Protein AF-A0A937KE68-F1 (afdb_monomer)

Radius of gyration: 2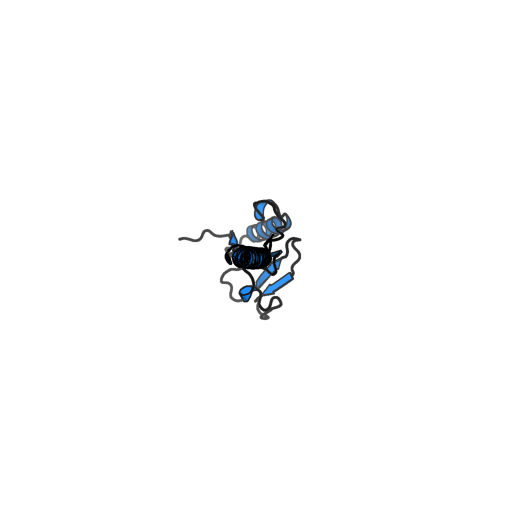5.41 Å; Cα contacts (8 Å, |Δi|>4): 178; chains: 1; bounding box: 77×39×59 Å

Solvent-accessible surface area (backbone atoms only — not comparable to full-atom values): 7855 Å² total; per-residue (Å²): 142,90,66,67,71,63,53,53,51,54,52,54,54,50,54,54,54,54,58,57,59,68,67,67,67,74,78,74,76,80,71,60,55,61,81,53,93,86,50,55,68,83,68,34,67,66,53,39,54,52,52,52,50,60,67,66,64,80,61,100,56,45,26,41,32,33,35,28,37,43,97,57,30,42,34,36,41,38,29,70,37,58,94,42,96,58,29,49,35,39,28,24,41,72,86,62,47,76,71,32,42,38,40,31,89,82,60,42,68,69,52,80,60,45,84,78,65,43,37,79,76,37,82,74,47,60,74,60,80,83,85,124

Foldseek 3Di:
DPDDPVVVVVVVVVVVVVVVVVVPPPPPPLQQPALDDPACCVGPVLNVVVVVVLVVVPDPAKKWKKWWRAPSYIKIWIFSHPPDQQTKIWIAGSNRDTPAIAGGPVGGDPPPCCVVRIDDIDTRDIPDDPPD

Structure (mmCIF, N/CA/C/O backbone):
data_AF-A0A937KE68-F1
#
_entry.id   AF-A0A937KE68-F1
#
loop_
_atom_site.group_PDB
_atom_site.id
_atom_site.type_symbol
_atom_site.label_atom_id
_atom_site.label_alt_id
_atom_site.label_comp_id
_atom_site.label_asym_id
_atom_site.label_entity_id
_atom_site.label_seq_id
_atom_site.pdbx_PDB_ins_code
_atom_site.Cartn_x
_atom_site.Cartn_y
_atom_site.Cartn_z
_atom_site.occupancy
_atom_site.B_iso_or_equiv
_atom_site.auth_seq_id
_atom_site.auth_comp_id
_atom_site.auth_asym_id
_atom_site.auth_atom_id
_atom_site.pdbx_PDB_model_num
ATOM 1 N N . MET A 1 1 ? -61.367 24.055 39.755 1.00 49.25 1 MET A N 1
ATOM 2 C CA . MET A 1 1 ? -59.931 23.701 39.876 1.00 49.25 1 MET A CA 1
ATOM 3 C C . MET A 1 1 ? -59.652 22.348 39.204 1.00 49.25 1 MET A C 1
ATOM 5 O O . MET A 1 1 ? -59.594 21.329 39.873 1.00 49.25 1 MET A O 1
ATOM 9 N N . LYS A 1 2 ? -59.516 22.312 37.871 1.00 50.59 2 LYS A N 1
ATOM 10 C CA . LYS A 1 2 ? -59.059 21.143 37.085 1.00 50.59 2 LYS A CA 1
ATOM 11 C C . LYS A 1 2 ? -57.865 21.616 36.251 1.00 50.59 2 LYS A C 1
ATOM 13 O O . LYS A 1 2 ? -58.042 21.965 35.096 1.00 50.59 2 LYS A O 1
ATOM 18 N N . SER A 1 3 ? -56.688 21.759 36.859 1.00 54.84 3 SER A N 1
ATOM 19 C CA . SER A 1 3 ? -55.515 22.273 36.124 1.00 54.84 3 SER A CA 1
ATOM 20 C C . SER A 1 3 ? -54.206 21.552 36.441 1.00 54.84 3 SER A C 1
ATOM 22 O O . SER A 1 3 ? -53.342 21.492 35.582 1.00 54.84 3 SER A O 1
ATOM 24 N N . ASN A 1 4 ? -54.050 20.918 37.607 1.00 56.72 4 ASN A N 1
ATOM 25 C CA . ASN A 1 4 ? -52.725 20.404 37.993 1.00 56.72 4 ASN A CA 1
ATOM 26 C C . ASN A 1 4 ? -52.475 18.950 37.572 1.00 56.72 4 ASN A C 1
ATOM 28 O O . ASN A 1 4 ? -51.340 18.569 37.310 1.00 56.72 4 ASN A O 1
ATOM 32 N N . ARG A 1 5 ? -53.528 18.131 37.456 1.00 57.59 5 ARG A N 1
ATOM 33 C CA . ARG A 1 5 ? -53.383 16.693 37.174 1.00 57.59 5 ARG A CA 1
ATOM 34 C C . ARG A 1 5 ? -53.047 16.409 35.707 1.00 57.59 5 ARG A C 1
ATOM 36 O O . ARG A 1 5 ? -52.276 15.501 35.433 1.00 57.59 5 ARG A O 1
ATOM 43 N N . SER A 1 6 ? -53.567 17.217 34.782 1.00 58.25 6 SER A N 1
ATOM 44 C CA . SER A 1 6 ? -53.274 17.085 33.350 1.00 58.25 6 SER A CA 1
ATOM 45 C C . SER A 1 6 ? -51.847 17.531 33.019 1.00 58.25 6 SER A C 1
ATOM 47 O O . SER A 1 6 ? -51.160 16.835 32.284 1.00 58.25 6 SER A O 1
ATOM 49 N N . TYR A 1 7 ? -51.363 18.625 33.623 1.00 60.19 7 TYR A N 1
ATOM 50 C CA . TYR A 1 7 ? -49.982 19.100 33.448 1.00 60.19 7 TYR A CA 1
ATOM 51 C C . TYR A 1 7 ? -48.939 18.087 33.932 1.00 60.19 7 TYR A C 1
ATOM 53 O O . TYR A 1 7 ? -47.931 17.893 33.263 1.00 60.19 7 TYR A O 1
ATOM 61 N N . LEU A 1 8 ? -49.205 17.401 35.049 1.00 60.19 8 LEU A N 1
ATOM 62 C CA . LEU A 1 8 ? -48.357 16.321 35.566 1.00 60.19 8 LEU A CA 1
ATOM 63 C C . LEU A 1 8 ? -48.248 15.139 34.589 1.00 60.19 8 LEU A C 1
ATOM 65 O O . LEU A 1 8 ? -47.160 14.598 34.411 1.00 60.19 8 LEU A O 1
ATOM 69 N N . ILE A 1 9 ? -49.344 14.780 33.916 1.00 61.59 9 ILE A N 1
ATOM 70 C CA . ILE A 1 9 ? -49.356 13.706 32.912 1.00 61.59 9 ILE A CA 1
ATOM 71 C C . ILE A 1 9 ? -48.592 14.140 31.653 1.00 61.59 9 ILE A C 1
ATOM 73 O O . ILE A 1 9 ? -47.766 13.381 31.155 1.00 61.59 9 ILE A O 1
ATOM 77 N N . PHE A 1 10 ? -48.787 15.374 31.172 1.00 60.22 10 PHE A N 1
ATOM 78 C CA . PHE A 1 10 ? -48.037 15.897 30.022 1.00 60.22 10 PHE A CA 1
ATOM 79 C C . PHE A 1 10 ? -46.528 16.025 30.304 1.00 60.22 10 PHE A C 1
ATOM 81 O O . PHE A 1 10 ? -45.723 15.708 29.431 1.00 60.22 10 PHE A O 1
ATOM 88 N N . LEU A 1 11 ? -46.135 16.404 31.527 1.00 60.22 11 LEU A N 1
ATOM 89 C CA . LEU A 1 11 ? -44.734 16.422 31.972 1.00 60.22 11 LEU A CA 1
ATOM 90 C C . LEU A 1 11 ? -44.115 15.018 32.002 1.00 60.22 11 LEU A C 1
ATOM 92 O O . LEU A 1 11 ? -42.994 14.837 31.533 1.00 60.22 11 LEU A O 1
ATOM 96 N N . GLN A 1 12 ? -44.841 14.017 32.511 1.00 62.62 12 GLN A N 1
ATOM 97 C CA . GLN A 1 12 ? -44.360 12.630 32.553 1.00 62.62 12 GLN A CA 1
ATOM 98 C C . GLN A 1 12 ? -44.235 12.005 31.157 1.00 62.62 12 GLN A C 1
ATOM 100 O O . GLN A 1 12 ? -43.247 11.325 30.883 1.00 62.62 12 GLN A O 1
ATOM 105 N N . VAL A 1 13 ? -45.187 12.267 30.256 1.00 65.00 13 VAL A N 1
ATOM 106 C CA . VAL A 1 13 ? -45.131 11.787 28.865 1.00 65.00 13 VAL A CA 1
ATOM 107 C C . VAL A 1 13 ? -43.999 12.475 28.092 1.00 65.00 13 VAL A C 1
ATOM 109 O O . VAL A 1 13 ? -43.280 11.807 27.353 1.00 65.00 13 VAL A O 1
ATOM 112 N N . GLY A 1 14 ? -43.777 13.777 28.313 1.00 65.19 14 GLY A N 1
ATOM 113 C CA . GLY A 1 14 ? -42.652 14.511 27.724 1.00 65.19 14 GLY A CA 1
ATOM 114 C C . GLY A 1 14 ? -41.286 13.98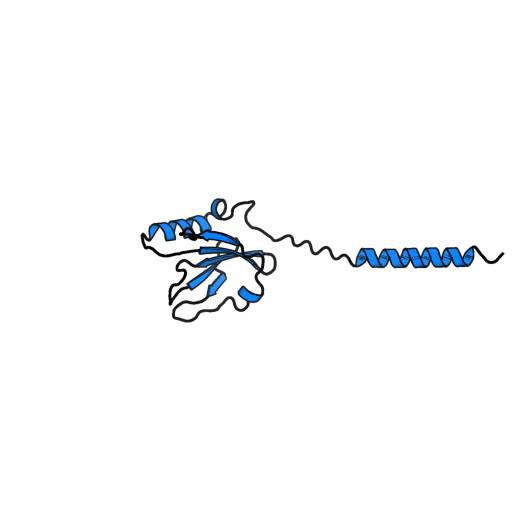7 28.180 1.00 65.19 14 GLY A C 1
ATOM 115 O O . GLY A 1 14 ? -40.396 13.794 27.354 1.00 65.19 14 GLY A O 1
ATOM 116 N N . LEU A 1 15 ? -41.132 13.679 29.474 1.00 60.81 15 LEU A N 1
ATOM 117 C CA . LEU A 1 15 ? -39.901 13.096 30.027 1.00 60.81 15 LEU A CA 1
ATOM 118 C C . LEU A 1 15 ? -39.608 11.692 29.469 1.00 60.81 15 LEU A C 1
ATOM 120 O O . LEU A 1 15 ? -38.454 11.383 29.172 1.00 60.81 15 LEU A O 1
ATOM 124 N N . LEU A 1 16 ? -40.639 10.866 29.266 1.00 60.69 16 LEU A N 1
ATOM 125 C CA . LEU A 1 16 ? -40.510 9.552 28.624 1.00 60.69 16 LEU A CA 1
ATOM 126 C C . LEU A 1 16 ? -40.115 9.659 27.144 1.00 60.69 16 LEU A C 1
ATOM 128 O O . LEU A 1 16 ? -39.287 8.881 26.679 1.00 60.69 16 LEU A O 1
ATOM 132 N N . TYR A 1 17 ? -40.651 10.640 26.415 1.00 63.12 17 TYR A N 1
ATOM 133 C CA . TYR A 1 17 ? -40.317 10.860 25.004 1.00 63.12 17 TYR A CA 1
ATOM 134 C C . TYR A 1 17 ? -38.857 11.294 24.817 1.00 63.12 17 TYR A C 1
ATOM 136 O O . TYR A 1 17 ? -38.175 10.814 23.914 1.00 63.12 17 TYR A O 1
ATOM 144 N N . ILE A 1 18 ? -38.352 12.156 25.706 1.00 62.62 18 ILE A N 1
ATOM 145 C CA . ILE A 1 18 ? -36.953 12.603 25.685 1.00 62.62 18 ILE A CA 1
ATOM 146 C C . ILE A 1 18 ? -36.005 11.425 25.955 1.00 62.62 18 ILE A C 1
ATOM 148 O O . ILE A 1 18 ? -35.001 11.300 25.261 1.00 62.62 18 ILE A O 1
ATOM 152 N N . ALA A 1 19 ? -36.346 10.516 26.878 1.00 60.84 19 ALA A N 1
ATOM 153 C CA . ALA A 1 19 ? -35.535 9.334 27.193 1.00 60.84 19 ALA A CA 1
ATOM 154 C C . ALA A 1 19 ? -35.358 8.357 26.007 1.00 60.84 19 ALA A C 1
ATOM 156 O O . ALA A 1 19 ? -34.302 7.734 25.877 1.00 60.84 19 ALA A O 1
ATOM 157 N N . VAL A 1 20 ? -36.353 8.256 25.116 1.00 63.06 20 VAL A N 1
ATOM 158 C CA . VAL A 1 20 ? -36.304 7.397 23.914 1.00 63.06 20 VAL A CA 1
ATOM 159 C C . VAL A 1 20 ? -35.391 7.980 22.825 1.00 63.06 20 VAL A C 1
ATOM 161 O O . VAL A 1 20 ? -34.763 7.235 22.077 1.00 63.06 20 VAL A O 1
ATOM 164 N N . ILE A 1 21 ? -35.248 9.308 22.752 1.00 63.41 21 ILE A N 1
ATOM 165 C CA . ILE A 1 21 ? -34.407 9.968 21.737 1.00 63.41 21 ILE A CA 1
ATOM 166 C C . ILE A 1 21 ? -32.912 9.812 22.073 1.00 63.41 21 ILE A C 1
ATOM 168 O O . ILE A 1 21 ? -32.091 9.637 21.174 1.00 63.41 21 ILE A O 1
ATOM 172 N N . ILE A 1 22 ? -32.547 9.789 23.360 1.00 60.62 22 ILE A N 1
ATOM 173 C CA . ILE A 1 22 ? -31.148 9.622 23.806 1.00 60.62 22 ILE A CA 1
ATOM 174 C C . ILE A 1 22 ? -30.624 8.188 23.616 1.00 60.62 22 ILE A C 1
ATOM 176 O O . ILE A 1 22 ? -29.416 7.988 23.537 1.00 60.62 22 ILE A O 1
ATOM 180 N N . THR A 1 23 ? -31.506 7.188 23.507 1.00 58.84 23 THR A N 1
ATOM 181 C CA . THR A 1 23 ? -31.124 5.776 23.293 1.00 58.84 23 THR A CA 1
ATOM 182 C C . THR A 1 23 ? -30.944 5.400 21.817 1.00 58.84 23 THR A C 1
ATOM 184 O O . THR A 1 23 ? -30.423 4.326 21.525 1.00 58.84 23 THR A O 1
ATOM 187 N N . ALA A 1 24 ? -31.317 6.276 20.877 1.00 63.25 24 ALA A N 1
ATOM 188 C CA . ALA A 1 24 ? -31.139 6.048 19.440 1.00 63.25 24 ALA A CA 1
ATOM 189 C C . ALA A 1 24 ? -29.741 6.437 18.921 1.00 63.25 24 ALA A C 1
ATOM 191 O O . ALA A 1 24 ? -29.394 6.112 17.784 1.00 63.25 24 ALA A O 1
ATOM 192 N N . CYS A 1 25 ? -28.912 7.086 19.745 1.00 58.28 25 CYS A N 1
ATOM 193 C CA . CYS A 1 25 ? -27.520 7.343 19.402 1.00 58.28 25 CYS A CA 1
ATOM 194 C C . CYS A 1 25 ? -26.699 6.073 19.664 1.00 58.28 25 CYS A C 1
ATOM 196 O O . CYS A 1 25 ? -26.072 5.912 20.710 1.00 58.28 25 CYS A O 1
ATOM 198 N N . LYS A 1 26 ? -26.716 5.135 18.711 1.00 57.56 26 LYS A N 1
ATOM 199 C CA . LYS A 1 26 ? -25.641 4.146 18.620 1.00 57.56 26 LYS A CA 1
ATOM 200 C C . LYS A 1 26 ? -24.390 4.914 18.209 1.00 57.56 26 LYS A C 1
ATOM 202 O O . LYS A 1 26 ? -24.202 5.197 17.031 1.00 57.56 26 LYS A O 1
ATOM 207 N N . THR A 1 27 ? -23.538 5.261 19.165 1.00 51.50 27 THR A N 1
ATOM 208 C CA . THR A 1 27 ? -22.141 5.587 18.880 1.00 51.50 27 THR A CA 1
ATOM 209 C C . THR A 1 27 ? -21.500 4.328 18.309 1.00 51.50 27 THR A C 1
ATOM 211 O O . THR A 1 27 ? -20.957 3.493 19.028 1.00 51.50 27 THR A O 1
ATOM 214 N N . THR A 1 28 ? -21.577 4.152 16.992 1.00 52.75 28 THR A N 1
ATOM 215 C CA . THR A 1 28 ? -20.567 3.377 16.281 1.00 52.75 28 THR A CA 1
ATOM 216 C C . THR A 1 28 ? -19.276 4.157 16.451 1.00 52.75 28 THR A C 1
ATOM 218 O O . THR A 1 28 ? -18.992 5.079 15.691 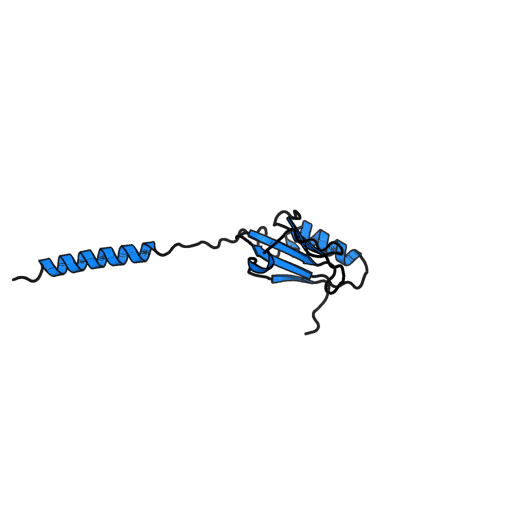1.00 52.75 28 THR A O 1
ATOM 221 N N . ASN A 1 29 ? -18.530 3.843 17.512 1.00 51.81 29 ASN A N 1
ATOM 222 C CA . ASN A 1 29 ? -17.113 4.150 17.568 1.00 51.81 29 ASN A CA 1
ATOM 223 C C . ASN A 1 29 ? -16.504 3.474 16.340 1.00 51.81 29 ASN A C 1
ATOM 225 O O . ASN A 1 29 ? -16.225 2.278 16.359 1.00 51.81 29 ASN A O 1
ATOM 229 N N . ALA A 1 30 ? -16.346 4.234 15.259 1.00 53.59 30 ALA A N 1
ATOM 230 C CA . ALA A 1 30 ? -15.472 3.890 14.154 1.00 53.59 30 ALA A CA 1
ATOM 231 C C . ALA A 1 30 ? -14.030 4.040 14.658 1.00 53.59 30 ALA A C 1
ATOM 233 O O . ALA A 1 30 ? -13.281 4.909 14.226 1.00 53.59 30 ALA A O 1
ATOM 234 N N . GLN A 1 31 ? -13.668 3.242 15.661 1.00 52.47 31 GLN A N 1
ATOM 235 C CA . GLN A 1 31 ? -12.292 3.073 16.076 1.00 52.47 31 GLN A CA 1
ATOM 236 C C . GLN A 1 31 ? -11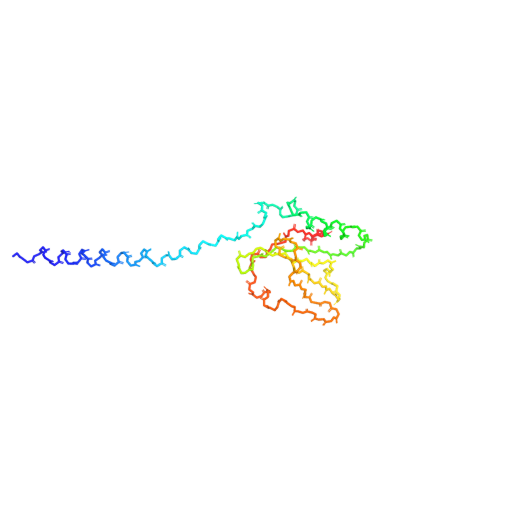.681 2.146 15.027 1.00 52.47 31 GLN A C 1
ATOM 238 O O . GLN A 1 31 ? -11.714 0.927 15.168 1.00 52.47 31 GLN A O 1
ATOM 243 N N . THR A 1 32 ? -11.218 2.718 13.918 1.00 63.66 32 THR A N 1
ATOM 244 C CA . THR A 1 32 ? -10.432 1.978 12.930 1.00 63.66 32 THR A CA 1
ATOM 245 C C . THR A 1 32 ? -9.187 1.449 13.627 1.00 63.66 32 THR A C 1
ATOM 247 O O . THR A 1 32 ? -8.405 2.235 14.173 1.00 63.66 32 THR A O 1
ATOM 250 N N . ASN A 1 33 ? -9.016 0.129 13.646 1.00 77.19 33 ASN A N 1
ATOM 251 C CA . ASN A 1 33 ? -7.847 -0.502 14.249 1.00 77.19 33 ASN A CA 1
ATOM 252 C C . ASN A 1 33 ? -6.638 -0.304 13.325 1.00 77.19 33 ASN A C 1
ATOM 254 O O . ASN A 1 33 ? -6.327 -1.152 12.492 1.00 77.19 33 ASN A O 1
ATOM 258 N N . MET A 1 34 ? -5.977 0.845 13.465 1.00 81.88 34 MET A N 1
ATOM 259 C CA . MET A 1 34 ? -4.714 1.137 12.789 1.00 81.88 34 MET A CA 1
ATOM 260 C C . MET A 1 34 ? -3.567 0.403 13.494 1.00 81.88 34 MET A C 1
ATOM 262 O O . MET A 1 34 ? -3.470 0.415 14.721 1.00 81.88 34 MET A O 1
ATOM 266 N N . CYS A 1 35 ? -2.675 -0.221 12.724 1.00 91.44 35 CYS A N 1
ATOM 267 C CA . CYS A 1 35 ? -1.483 -0.905 13.250 1.00 91.44 35 CYS A CA 1
ATOM 268 C C . CYS A 1 35 ? -0.273 -0.001 13.487 1.00 91.44 35 CYS A C 1
ATOM 270 O O . CYS A 1 35 ? 0.735 -0.457 14.021 1.00 91.44 35 CYS A O 1
ATOM 272 N N . TYR A 1 36 ? -0.356 1.259 13.087 1.00 90.50 36 TYR A N 1
ATOM 273 C CA . TYR A 1 36 ? 0.700 2.251 13.231 1.00 90.50 36 TYR A CA 1
ATOM 274 C C . TYR A 1 36 ? 0.110 3.515 13.867 1.00 90.50 36 TYR A C 1
ATOM 276 O O . TYR A 1 36 ? -1.112 3.679 13.927 1.00 90.50 36 TYR A O 1
ATOM 284 N N . LYS A 1 37 ? 0.963 4.403 14.383 1.00 88.12 37 LYS A N 1
ATOM 285 C CA . LYS A 1 37 ? 0.509 5.603 15.098 1.00 88.12 37 LYS A CA 1
ATOM 286 C C . LYS A 1 37 ? 0.306 6.796 14.179 1.00 88.12 37 LYS A C 1
ATOM 288 O O . LYS A 1 37 ? -0.647 7.546 14.377 1.00 88.12 37 LYS A O 1
ATOM 293 N N . GLN A 1 38 ? 1.213 7.007 13.230 1.00 89.88 38 GLN A N 1
ATOM 294 C CA . GLN A 1 38 ? 1.222 8.201 12.393 1.00 89.88 38 GLN A CA 1
ATOM 295 C C . GLN A 1 38 ? 1.579 7.926 10.930 1.00 89.88 38 GLN A C 1
ATOM 297 O O . GLN A 1 38 ? 0.825 8.332 10.046 1.00 89.88 38 GLN A O 1
ATOM 302 N N . ASP A 1 39 ? 2.712 7.276 10.667 1.00 94.06 39 ASP A N 1
ATOM 303 C CA . ASP A 1 39 ? 3.253 7.094 9.319 1.00 94.06 39 ASP A CA 1
ATOM 304 C C . ASP A 1 39 ? 3.584 5.613 9.065 1.00 94.06 39 ASP A C 1
ATOM 306 O O . ASP A 1 39 ? 4.609 5.120 9.549 1.00 94.06 39 ASP A O 1
ATOM 310 N N . PRO A 1 40 ? 2.748 4.890 8.297 1.00 95.62 40 PRO A N 1
ATOM 311 C CA . PRO A 1 40 ? 2.940 3.463 8.077 1.00 95.62 40 PRO A CA 1
ATOM 312 C C . PRO A 1 40 ? 4.254 3.167 7.352 1.00 95.62 40 PRO A C 1
ATOM 314 O O . PRO A 1 40 ? 4.899 2.172 7.662 1.00 95.62 40 PRO A O 1
ATOM 317 N N . VAL A 1 41 ? 4.700 4.042 6.444 1.00 96.44 41 VAL A N 1
ATOM 318 C CA . VAL A 1 41 ? 5.951 3.853 5.692 1.00 96.44 41 VAL A CA 1
ATOM 319 C C . VAL A 1 41 ? 7.165 3.945 6.615 1.00 96.44 41 VAL A C 1
ATOM 321 O O . VAL A 1 41 ? 8.172 3.279 6.393 1.00 96.44 41 VAL A O 1
ATOM 324 N N . LYS A 1 42 ? 7.090 4.739 7.688 1.00 96.31 42 LYS A N 1
ATOM 325 C CA . LYS A 1 42 ? 8.181 4.854 8.670 1.00 96.31 42 LYS A CA 1
ATOM 326 C C . LYS A 1 42 ? 8.100 3.829 9.797 1.00 96.31 42 LYS A C 1
ATOM 328 O O . LYS A 1 42 ? 9.133 3.484 10.363 1.00 96.31 42 LYS A O 1
ATOM 333 N N . GLU A 1 43 ? 6.899 3.380 10.144 1.00 97.06 43 GLU A N 1
ATOM 334 C CA . GLU A 1 43 ? 6.658 2.550 11.329 1.00 97.06 43 GLU A CA 1
ATOM 335 C C . GLU A 1 43 ? 6.532 1.051 11.022 1.00 97.06 43 GLU A C 1
ATOM 337 O O . GLU A 1 43 ? 6.785 0.230 11.905 1.00 97.06 43 GLU A O 1
ATOM 342 N N . LEU A 1 44 ? 6.155 0.670 9.797 1.00 97.06 44 LEU A N 1
ATOM 343 C CA . LEU A 1 44 ? 5.977 -0.727 9.401 1.00 97.06 44 LEU A CA 1
ATOM 344 C C . LEU A 1 44 ? 7.196 -1.224 8.617 1.00 97.06 44 LEU A C 1
ATOM 346 O O . LEU A 1 44 ? 7.354 -0.929 7.434 1.00 97.06 44 LEU A O 1
ATOM 350 N N . GLN A 1 45 ? 8.036 -2.036 9.266 1.00 97.62 45 GLN A N 1
ATOM 351 C CA . GLN A 1 45 ? 9.263 -2.568 8.654 1.00 97.62 45 GLN A CA 1
ATOM 352 C C . GLN A 1 45 ? 8.992 -3.343 7.356 1.00 97.62 45 GLN A C 1
ATOM 354 O O . GLN A 1 45 ? 9.672 -3.137 6.359 1.00 97.62 45 GLN A O 1
ATOM 359 N N . TRP A 1 46 ? 7.957 -4.187 7.330 1.00 97.50 46 TRP A N 1
ATOM 360 C CA . TRP A 1 46 ? 7.621 -4.976 6.140 1.00 97.50 46 TRP A CA 1
ATOM 361 C C . TRP A 1 46 ? 7.275 -4.095 4.928 1.00 97.50 46 TRP A C 1
ATOM 363 O O . TRP A 1 46 ? 7.513 -4.488 3.788 1.00 97.50 46 TRP A O 1
ATOM 373 N N . LEU A 1 47 ? 6.737 -2.896 5.167 1.00 97.81 47 LEU A N 1
ATOM 374 C CA . LEU A 1 47 ? 6.394 -1.952 4.112 1.00 97.81 47 LEU A CA 1
ATOM 375 C C . LEU A 1 47 ? 7.655 -1.281 3.554 1.00 97.81 47 LEU A C 1
ATOM 377 O O . LEU A 1 47 ? 7.790 -1.134 2.340 1.00 97.81 47 LEU A O 1
ATOM 381 N N . GLN A 1 48 ? 8.608 -0.951 4.429 1.00 97.94 48 GLN A N 1
ATOM 382 C CA . GLN A 1 48 ? 9.934 -0.465 4.034 1.00 97.94 48 GLN A CA 1
ATOM 383 C C . GLN A 1 48 ? 10.675 -1.493 3.185 1.00 97.94 48 GLN A C 1
ATOM 385 O O . GLN A 1 48 ? 11.271 -1.129 2.177 1.00 97.94 48 GLN A O 1
ATOM 390 N N . ASP A 1 49 ? 10.587 -2.774 3.542 1.00 97.56 49 ASP A N 1
ATOM 391 C CA . ASP A 1 49 ? 11.250 -3.846 2.800 1.00 97.56 49 ASP A CA 1
ATOM 392 C C . ASP A 1 49 ? 10.685 -3.989 1.371 1.00 97.56 49 ASP A C 1
ATOM 394 O O . ASP A 1 49 ? 11.434 -4.257 0.427 1.00 97.56 49 ASP A O 1
ATOM 398 N N . ILE A 1 50 ? 9.372 -3.793 1.188 1.00 96.25 50 ILE A N 1
ATOM 399 C CA . ILE A 1 50 ? 8.727 -3.774 -0.138 1.00 96.25 50 ILE A CA 1
ATOM 400 C C . ILE A 1 50 ? 9.226 -2.579 -0.957 1.00 96.25 50 ILE A C 1
ATOM 402 O O . ILE A 1 50 ? 9.644 -2.757 -2.103 1.00 96.25 50 ILE A O 1
ATOM 406 N N . ILE A 1 51 ? 9.222 -1.384 -0.360 1.00 96.00 51 ILE A N 1
ATOM 407 C CA . ILE A 1 51 ? 9.676 -0.141 -0.998 1.00 96.00 51 ILE A CA 1
ATOM 408 C C . ILE A 1 51 ? 11.143 -0.256 -1.418 1.00 96.00 51 ILE A C 1
ATOM 410 O O . ILE A 1 51 ? 11.474 -0.058 -2.586 1.00 96.00 51 ILE A O 1
ATOM 414 N N . GLN A 1 52 ? 12.015 -0.672 -0.499 1.00 96.00 52 GLN A N 1
ATOM 415 C CA . GLN A 1 52 ? 13.440 -0.834 -0.762 1.00 96.00 52 GLN A CA 1
ATOM 416 C C . GLN A 1 52 ? 13.690 -1.857 -1.873 1.00 96.00 52 GLN A C 1
ATOM 418 O O . GLN A 1 52 ? 14.557 -1.657 -2.727 1.00 96.00 52 GLN A O 1
ATOM 423 N N . ARG A 1 53 ? 12.927 -2.958 -1.895 1.00 94.00 53 ARG A N 1
ATOM 424 C CA . ARG A 1 53 ? 13.022 -3.941 -2.975 1.00 94.00 53 ARG A CA 1
ATOM 425 C C . ARG A 1 53 ? 12.659 -3.313 -4.315 1.00 94.00 53 ARG A C 1
ATOM 427 O O . ARG A 1 53 ? 13.416 -3.513 -5.259 1.00 94.00 53 ARG A O 1
ATOM 434 N N . GLN A 1 54 ? 11.570 -2.552 -4.396 1.00 93.00 54 GLN A N 1
ATOM 435 C CA . GLN A 1 54 ? 11.171 -1.870 -5.627 1.00 93.00 54 GLN A CA 1
ATOM 436 C C . GLN A 1 54 ? 12.247 -0.884 -6.102 1.00 93.00 54 GLN A C 1
ATOM 438 O O . GLN A 1 54 ? 12.646 -0.932 -7.264 1.00 93.00 54 GLN A O 1
ATOM 443 N N . GLU A 1 55 ? 12.775 -0.054 -5.201 1.00 91.88 55 GLU A N 1
ATOM 444 C CA . GLU A 1 55 ? 13.854 0.898 -5.501 1.00 91.88 55 GLU A CA 1
ATOM 445 C C . GLU A 1 55 ? 15.142 0.193 -5.970 1.00 91.88 55 GLU A C 1
ATOM 447 O O . GLU A 1 55 ? 15.868 0.708 -6.820 1.00 91.88 55 GLU A O 1
ATOM 452 N N . SER A 1 56 ? 15.410 -1.024 -5.480 1.00 93.19 56 SER A N 1
ATOM 453 C CA . SER A 1 56 ? 16.604 -1.801 -5.844 1.00 93.19 56 SER A CA 1
ATOM 454 C C . SER A 1 56 ? 16.565 -2.430 -7.241 1.00 93.19 56 SER A C 1
ATOM 456 O O . SER A 1 56 ? 17.614 -2.819 -7.757 1.00 93.19 56 SER A O 1
ATOM 458 N N . LEU A 1 57 ? 15.388 -2.539 -7.873 1.00 87.81 57 LEU A N 1
ATOM 459 C CA . LEU A 1 57 ? 15.249 -3.213 -9.170 1.00 87.81 57 LEU A CA 1
ATOM 460 C C . LEU A 1 57 ? 15.933 -2.451 -10.317 1.00 87.81 57 LEU A C 1
ATOM 462 O O . LEU A 1 57 ? 16.162 -3.044 -11.368 1.00 87.81 57 LEU A O 1
ATOM 466 N N . ASN A 1 58 ? 16.277 -1.172 -10.118 1.00 80.00 58 ASN A N 1
ATOM 467 C CA . ASN A 1 58 ? 16.918 -0.301 -11.110 1.00 80.00 58 ASN A CA 1
ATOM 468 C C . ASN A 1 58 ? 16.220 -0.337 -12.487 1.00 80.00 58 ASN A C 1
ATOM 470 O O . ASN A 1 58 ? 16.859 -0.340 -13.540 1.00 80.00 58 ASN A O 1
ATOM 474 N N . ILE A 1 59 ? 14.890 -0.410 -12.460 1.00 82.00 59 ILE A N 1
ATOM 475 C CA . ILE A 1 59 ? 14.009 -0.344 -13.623 1.00 82.00 59 ILE A CA 1
ATOM 476 C C . ILE A 1 59 ? 13.135 0.897 -13.492 1.00 82.00 59 ILE A C 1
ATOM 478 O O . ILE A 1 59 ? 12.673 1.217 -12.397 1.00 82.00 59 ILE A O 1
ATOM 482 N N . ASP A 1 60 ? 12.882 1.572 -14.611 1.00 81.75 60 ASP A N 1
ATOM 483 C CA . ASP A 1 60 ? 11.929 2.681 -14.665 1.00 81.75 60 ASP A CA 1
ATOM 484 C C . ASP A 1 60 ? 10.503 2.120 -14.652 1.00 81.75 60 ASP A C 1
ATOM 486 O O . ASP A 1 60 ? 9.859 1.925 -15.684 1.00 81.75 60 ASP A O 1
ATOM 490 N N . ARG A 1 61 ? 10.063 1.719 -13.458 1.00 87.00 61 ARG A N 1
ATOM 491 C CA . ARG A 1 61 ? 8.743 1.155 -13.218 1.00 87.00 61 ARG A CA 1
ATOM 492 C C . ARG A 1 61 ? 8.053 1.945 -12.121 1.00 87.00 61 ARG A C 1
ATOM 494 O O . ARG A 1 61 ? 8.489 1.970 -10.965 1.00 87.00 61 ARG A O 1
ATOM 501 N N . LYS A 1 62 ? 6.935 2.548 -12.505 1.00 93.06 62 LYS A N 1
ATOM 502 C CA . LYS A 1 62 ? 6.021 3.221 -11.595 1.00 93.06 62 LYS A CA 1
ATOM 503 C C . LYS A 1 62 ? 5.438 2.224 -10.598 1.00 93.06 62 LYS A C 1
ATOM 505 O O . LYS A 1 62 ? 5.063 1.114 -10.974 1.00 93.06 62 LYS A O 1
ATOM 510 N N . ALA A 1 63 ? 5.376 2.626 -9.341 1.00 94.94 63 ALA A N 1
ATOM 511 C CA . ALA A 1 63 ? 4.815 1.836 -8.267 1.00 94.94 63 ALA A CA 1
ATOM 512 C C . ALA A 1 63 ? 4.115 2.752 -7.270 1.00 94.94 63 ALA A C 1
ATOM 514 O O . ALA A 1 63 ? 4.643 3.813 -6.948 1.00 94.94 63 ALA A O 1
ATOM 515 N N . ASP A 1 64 ? 2.977 2.298 -6.764 1.00 96.62 64 ASP A N 1
ATOM 516 C CA . ASP A 1 64 ? 2.167 2.985 -5.770 1.00 96.62 64 ASP A CA 1
ATOM 517 C C . ASP A 1 64 ? 1.836 2.039 -4.617 1.00 96.62 64 ASP A C 1
ATOM 519 O O . ASP A 1 64 ? 1.607 0.839 -4.797 1.00 96.62 64 ASP A O 1
ATOM 523 N N . ILE A 1 65 ? 1.735 2.602 -3.415 1.00 97.62 65 ILE A N 1
ATOM 524 C CA . ILE A 1 65 ? 1.131 1.921 -2.276 1.00 97.62 65 ILE A CA 1
ATOM 525 C C . ILE A 1 65 ? 0.034 2.801 -1.698 1.00 97.62 65 ILE A C 1
ATOM 527 O O . ILE A 1 65 ? 0.265 3.940 -1.279 1.00 97.62 65 ILE A O 1
ATOM 531 N N . TYR A 1 66 ? -1.167 2.236 -1.646 1.00 96.69 66 TYR A N 1
ATOM 532 C CA . TYR A 1 66 ? -2.342 2.854 -1.057 1.00 96.69 66 TYR A CA 1
ATOM 533 C C . TYR A 1 66 ? -2.711 2.164 0.248 1.00 96.69 66 TYR A C 1
ATOM 535 O O . TYR A 1 66 ? -2.648 0.945 0.370 1.00 96.69 66 TYR A O 1
ATOM 543 N N . GLU A 1 67 ? -3.169 2.951 1.203 1.00 95.81 67 GLU A N 1
ATOM 544 C CA . GLU A 1 67 ? -3.854 2.494 2.397 1.00 95.81 67 GLU A CA 1
ATOM 545 C C . GLU A 1 67 ? -5.372 2.585 2.216 1.00 95.81 67 GLU A C 1
ATOM 547 O O . GLU A 1 67 ? -5.874 3.517 1.583 1.00 95.81 67 GLU A O 1
ATOM 552 N N . TYR A 1 68 ? -6.089 1.650 2.837 1.00 94.81 68 TYR A N 1
ATOM 553 C CA . TYR A 1 68 ? -7.542 1.617 2.920 1.00 94.81 68 TYR A CA 1
ATOM 554 C C . TYR A 1 68 ? -8.015 1.240 4.323 1.00 94.81 68 TYR A C 1
ATOM 556 O O . TYR A 1 68 ? -7.328 0.546 5.075 1.00 94.81 68 TYR A O 1
ATOM 564 N N . THR A 1 69 ? -9.250 1.625 4.635 1.00 93.06 69 THR A N 1
ATOM 565 C CA . THR A 1 69 ? -10.044 0.981 5.681 1.00 93.06 69 THR A CA 1
ATOM 566 C C . THR A 1 69 ? -11.000 -0.011 5.034 1.00 93.06 69 THR A C 1
ATOM 568 O O . THR A 1 69 ? -11.856 0.379 4.243 1.00 93.06 69 THR A O 1
ATOM 571 N N . TYR A 1 70 ? -10.887 -1.281 5.403 1.00 90.88 70 TYR A N 1
ATOM 572 C CA . TYR A 1 70 ? -11.760 -2.352 4.935 1.00 90.88 70 TYR A CA 1
ATOM 573 C C . TYR A 1 70 ? -12.269 -3.139 6.142 1.00 90.88 70 TYR A C 1
ATOM 575 O O . TYR A 1 70 ? -11.489 -3.528 7.008 1.00 90.88 70 TYR A O 1
ATOM 583 N N . GLN A 1 71 ? -13.592 -3.284 6.255 1.00 89.50 71 GLN A N 1
ATOM 584 C CA . GLN A 1 71 ? -14.258 -3.935 7.396 1.00 89.50 71 GLN A CA 1
ATOM 585 C C . GLN A 1 71 ? -13.824 -3.404 8.784 1.00 89.50 71 GLN A C 1
ATOM 587 O O . GLN A 1 71 ? -13.843 -4.121 9.780 1.00 89.50 71 GLN A O 1
ATOM 592 N N . GLY A 1 72 ? -13.454 -2.119 8.866 1.00 89.06 72 GLY A N 1
ATOM 593 C CA . GLY A 1 72 ? -13.006 -1.470 10.108 1.00 89.06 72 GLY A CA 1
ATOM 594 C C . GLY A 1 72 ? -11.527 -1.681 10.460 1.00 89.06 72 GLY A C 1
ATOM 595 O O . GLY A 1 72 ? -11.061 -1.137 11.464 1.00 89.06 72 GLY A O 1
ATOM 596 N N . GLU A 1 73 ? -10.778 -2.407 9.633 1.00 91.69 73 GLU A N 1
ATOM 597 C CA . GLU A 1 73 ? -9.338 -2.621 9.778 1.00 91.69 73 GLU A CA 1
ATOM 598 C C . GLU A 1 73 ? -8.548 -1.893 8.685 1.00 91.69 73 GLU A C 1
ATOM 600 O O . GLU A 1 73 ? -9.086 -1.516 7.640 1.00 91.69 73 GLU A O 1
ATOM 605 N N . THR A 1 74 ? -7.255 -1.690 8.930 1.00 94.44 74 THR A N 1
ATOM 606 C CA . THR A 1 74 ? -6.341 -1.083 7.961 1.00 94.44 74 THR A CA 1
ATOM 607 C C . THR A 1 74 ? -5.731 -2.141 7.040 1.00 94.44 74 THR A C 1
ATOM 609 O O . THR A 1 74 ? -5.164 -3.133 7.504 1.00 94.44 74 THR A O 1
ATOM 612 N N . TYR A 1 75 ? -5.792 -1.876 5.736 1.00 95.31 75 TYR A N 1
ATOM 613 C CA . TYR A 1 75 ? -5.186 -2.684 4.678 1.00 95.31 75 TYR A CA 1
ATOM 614 C C . TYR A 1 75 ? -4.337 -1.820 3.750 1.00 95.31 75 TYR A C 1
ATOM 616 O O . TYR A 1 75 ? -4.576 -0.621 3.601 1.00 95.31 75 TYR A O 1
ATOM 624 N N . PHE A 1 76 ? -3.370 -2.449 3.088 1.00 96.88 76 PHE A N 1
ATOM 625 C CA . PHE A 1 76 ? -2.465 -1.801 2.146 1.00 96.88 76 PHE A CA 1
ATOM 626 C C . PHE A 1 76 ? -2.518 -2.517 0.802 1.00 96.88 76 PHE A C 1
ATOM 628 O O . PHE A 1 76 ? -2.354 -3.731 0.760 1.00 96.88 76 PHE A O 1
ATOM 635 N N . MET A 1 77 ? -2.719 -1.782 -0.287 1.00 96.25 77 MET A N 1
ATOM 636 C CA . MET A 1 77 ? -2.621 -2.310 -1.647 1.00 96.25 77 MET A CA 1
ATOM 637 C C . MET A 1 77 ? -1.363 -1.777 -2.301 1.00 96.25 77 MET A C 1
ATOM 639 O O . MET A 1 77 ? -1.182 -0.563 -2.409 1.00 96.25 77 MET A O 1
ATOM 643 N N . ALA A 1 78 ? -0.514 -2.696 -2.734 1.00 96.75 78 ALA A N 1
ATOM 644 C CA . ALA A 1 78 ? 0.766 -2.411 -3.342 1.00 96.75 78 ALA A CA 1
ATOM 645 C C . ALA A 1 78 ? 0.699 -2.775 -4.830 1.00 96.75 78 ALA A C 1
ATOM 647 O O . ALA A 1 78 ? 0.566 -3.949 -5.181 1.00 96.75 78 ALA A O 1
ATOM 648 N N . ASP A 1 79 ? 0.778 -1.770 -5.696 1.00 95.38 79 ASP A N 1
ATOM 649 C CA . ASP A 1 79 ? 0.953 -1.944 -7.134 1.00 95.38 79 ASP A CA 1
ATOM 650 C C . ASP A 1 79 ? 2.399 -1.597 -7.479 1.00 95.38 79 ASP A C 1
ATOM 652 O O . ASP A 1 79 ? 2.801 -0.438 -7.476 1.00 95.38 79 ASP A O 1
ATOM 656 N N . MET A 1 80 ? 3.203 -2.623 -7.746 1.00 94.19 80 MET A N 1
ATOM 657 C CA . MET A 1 80 ? 4.626 -2.455 -8.053 1.00 94.19 80 MET A CA 1
ATOM 658 C C . MET A 1 80 ? 4.890 -2.215 -9.545 1.00 94.19 80 MET A C 1
ATOM 660 O O . MET A 1 80 ? 6.054 -2.216 -9.955 1.00 94.19 80 MET A O 1
ATOM 664 N N . CYS A 1 81 ? 3.838 -2.088 -10.364 1.00 93.19 81 CYS A N 1
ATOM 665 C CA . CYS A 1 81 ? 3.893 -1.956 -11.818 1.00 93.19 81 CYS A CA 1
ATOM 666 C C . CYS A 1 81 ? 2.666 -1.187 -12.341 1.00 93.19 81 CYS A C 1
ATOM 668 O O . CYS A 1 81 ? 1.855 -1.731 -13.094 1.00 93.19 81 CYS A O 1
ATOM 670 N N . VAL A 1 82 ? 2.546 0.085 -11.958 1.00 92.88 82 VAL A N 1
ATOM 671 C CA . VAL A 1 82 ? 1.456 0.954 -12.425 1.00 92.88 82 VAL A CA 1
ATOM 672 C C . VAL A 1 82 ? 1.520 1.073 -13.954 1.00 92.88 82 VAL A C 1
ATOM 674 O O . VAL A 1 82 ? 2.602 1.224 -14.527 1.00 92.88 82 VAL A O 1
ATOM 677 N N . ASP A 1 83 ? 0.358 1.000 -14.610 1.00 89.19 83 ASP A N 1
ATOM 678 C CA . ASP A 1 83 ? 0.176 1.010 -16.073 1.00 89.19 83 ASP A CA 1
ATOM 679 C C . ASP A 1 83 ? 0.783 -0.197 -16.828 1.00 89.19 83 ASP A C 1
ATOM 681 O O 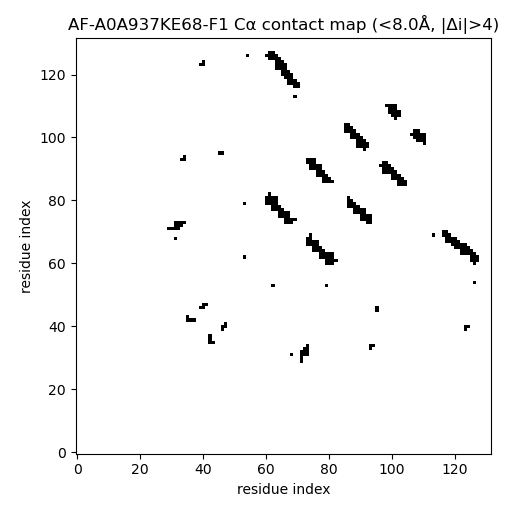. ASP A 1 83 ? 0.884 -0.185 -18.059 1.00 89.19 83 ASP A O 1
ATOM 685 N N . CYS A 1 84 ? 1.184 -1.266 -16.135 1.00 90.56 84 CYS A N 1
ATOM 686 C CA . CYS A 1 84 ? 1.704 -2.465 -16.793 1.00 90.56 84 CYS A CA 1
ATOM 687 C C . CYS A 1 84 ? 0.576 -3.378 -17.307 1.00 90.56 84 CYS A C 1
ATOM 689 O O . CYS A 1 84 ? -0.375 -3.610 -16.574 1.00 90.56 84 CYS A O 1
ATOM 691 N N . PRO A 1 85 ? 0.678 -3.995 -18.502 1.00 86.12 85 PRO A N 1
ATOM 692 C CA . PRO A 1 85 ? -0.375 -4.875 -19.034 1.00 86.12 85 PRO A CA 1
ATOM 693 C C . PRO A 1 85 ? -0.708 -6.084 -18.146 1.00 86.12 85 PRO A C 1
ATOM 695 O O . PRO A 1 85 ? -1.868 -6.467 -18.036 1.00 86.12 85 PRO A O 1
ATOM 698 N N . ASP A 1 86 ? 0.309 -6.647 -17.490 1.00 86.88 86 ASP A N 1
ATOM 699 C CA . ASP A 1 86 ? 0.196 -7.813 -16.607 1.00 86.88 86 ASP A CA 1
ATOM 700 C C . ASP A 1 86 ? 0.374 -7.425 -15.128 1.00 86.88 86 ASP A C 1
ATOM 702 O O . ASP A 1 86 ? 0.936 -8.195 -14.341 1.00 86.88 86 ASP A O 1
ATOM 706 N N . PHE A 1 87 ? -0.028 -6.205 -14.749 1.00 89.06 87 PHE A N 1
ATOM 707 C CA . PHE A 1 87 ? 0.127 -5.712 -13.380 1.00 89.06 87 PHE A CA 1
ATOM 708 C C . PHE A 1 87 ? -0.585 -6.621 -12.378 1.00 89.06 87 PHE A C 1
ATOM 710 O O . PHE A 1 87 ? -1.672 -7.132 -12.643 1.00 89.06 87 PHE A O 1
ATOM 717 N N . ILE A 1 88 ? 0.037 -6.821 -11.219 1.00 93.19 88 ILE A N 1
ATOM 718 C CA . ILE A 1 88 ? -0.575 -7.500 -10.083 1.00 93.19 88 ILE A CA 1
ATOM 719 C C . ILE A 1 88 ? -0.543 -6.548 -8.896 1.00 93.19 88 ILE A C 1
ATOM 721 O O . ILE A 1 88 ? 0.519 -6.070 -8.495 1.00 93.19 88 ILE A O 1
ATOM 725 N N . THR A 1 89 ? -1.712 -6.271 -8.342 1.00 94.31 89 THR A N 1
ATOM 726 C CA . THR A 1 89 ? -1.847 -5.523 -7.097 1.00 94.31 89 THR A CA 1
ATOM 727 C C . THR A 1 89 ? -1.917 -6.518 -5.956 1.00 94.31 89 THR A C 1
ATOM 729 O O . THR A 1 89 ? -2.726 -7.444 -5.997 1.00 94.31 89 THR A O 1
ATOM 732 N N . VAL A 1 90 ? -1.082 -6.340 -4.936 1.00 96.62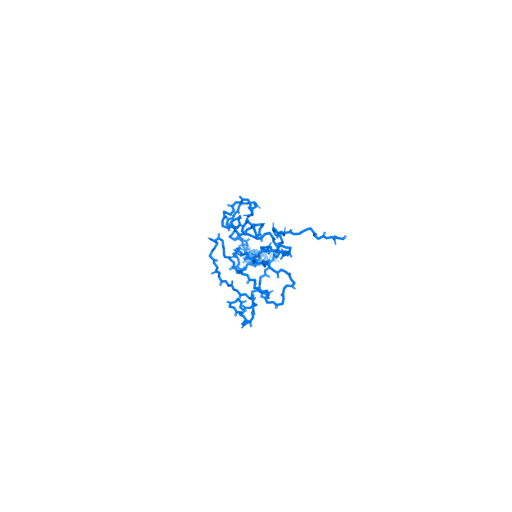 90 VAL A N 1
ATOM 733 C CA . VAL A 1 90 ? -1.023 -7.233 -3.775 1.00 96.62 90 VAL A CA 1
ATOM 734 C C . VAL A 1 90 ? -1.557 -6.513 -2.542 1.00 96.62 90 VAL A C 1
ATOM 736 O O . VAL A 1 90 ? -1.106 -5.419 -2.208 1.00 96.62 90 VAL A O 1
ATOM 739 N N . GLY A 1 91 ? -2.527 -7.131 -1.875 1.00 96.31 91 GLY A N 1
ATOM 740 C CA . GLY A 1 91 ? -3.141 -6.644 -0.648 1.00 96.31 91 GLY A CA 1
ATOM 741 C C . GLY A 1 91 ? -2.495 -7.245 0.593 1.00 96.31 91 GLY A C 1
ATOM 742 O O . GLY A 1 91 ? -2.379 -8.467 0.705 1.00 96.31 91 GLY A O 1
ATOM 743 N N . TYR A 1 92 ? -2.136 -6.391 1.546 1.00 97.12 92 TYR A N 1
ATOM 744 C CA . TYR A 1 92 ? -1.534 -6.747 2.826 1.00 97.12 92 TYR A CA 1
ATOM 745 C C . TYR A 1 92 ? -2.395 -6.265 3.987 1.00 97.12 92 TYR A C 1
ATOM 747 O O . TYR A 1 92 ? -2.946 -5.162 3.957 1.00 97.12 92 TYR A O 1
ATOM 755 N N . ASN A 1 93 ? -2.478 -7.078 5.037 1.00 95.38 93 ASN A N 1
ATOM 756 C CA . ASN A 1 93 ? -3.031 -6.637 6.311 1.00 95.38 93 ASN A CA 1
ATOM 757 C C . ASN A 1 93 ? -1.968 -5.918 7.159 1.00 95.38 93 ASN A C 1
ATOM 759 O O . ASN A 1 93 ? -0.792 -5.817 6.810 1.00 95.38 93 ASN A O 1
ATOM 763 N N . CYS A 1 94 ? -2.379 -5.469 8.338 1.00 94.88 94 CYS A N 1
ATOM 764 C CA . CYS A 1 94 ? -1.517 -4.782 9.292 1.00 94.88 94 CYS A CA 1
ATOM 765 C C . CYS A 1 94 ? -0.269 -5.549 9.766 1.00 94.88 94 CYS A C 1
ATOM 767 O O . CYS A 1 94 ? 0.699 -4.931 10.213 1.00 94.88 94 CYS A O 1
ATOM 769 N N . LYS A 1 95 ? -0.270 -6.882 9.681 1.00 95.38 95 LYS A N 1
ATOM 770 C CA . LYS A 1 95 ? 0.885 -7.720 10.034 1.00 95.38 95 LYS A CA 1
ATOM 771 C C . LYS A 1 95 ? 1.870 -7.884 8.872 1.00 95.38 95 LYS A C 1
ATOM 773 O O . LYS A 1 95 ? 2.897 -8.530 9.053 1.00 95.38 95 LYS A O 1
ATOM 778 N N . GLY A 1 96 ? 1.563 -7.325 7.700 1.00 96.00 96 GLY A N 1
ATOM 779 C CA . GLY A 1 96 ? 2.316 -7.556 6.468 1.00 96.00 96 GLY A CA 1
ATOM 780 C C . GLY A 1 96 ? 2.023 -8.915 5.833 1.00 96.00 96 GLY A C 1
ATOM 781 O O . GLY A 1 96 ? 2.765 -9.359 4.959 1.00 96.00 96 GLY A O 1
ATOM 782 N N . GLU A 1 97 ? 0.958 -9.599 6.261 1.00 97.00 97 GLU A N 1
ATOM 783 C CA . GLU A 1 97 ? 0.525 -10.844 5.632 1.00 97.00 97 GLU A CA 1
ATOM 784 C C . GLU A 1 97 ? -0.223 -10.500 4.346 1.00 97.00 97 GLU A C 1
ATOM 786 O O . GLU A 1 97 ? -1.130 -9.663 4.344 1.00 97.00 97 GLU A O 1
ATOM 791 N N . GLN A 1 98 ? 0.152 -11.160 3.254 1.00 96.06 98 GLN A N 1
ATOM 792 C CA . GLN A 1 98 ? -0.572 -11.054 1.999 1.00 96.06 98 GLN A CA 1
ATOM 793 C C . GLN A 1 98 ? -1.947 -11.704 2.156 1.00 96.06 98 GLN A C 1
ATOM 795 O O . GLN A 1 98 ? -2.056 -12.908 2.385 1.00 96.06 98 GLN A O 1
ATOM 800 N N . VAL A 1 99 ? -2.992 -10.898 2.013 1.00 94.88 99 VAL A N 1
ATOM 801 C CA . VAL A 1 99 ? -4.387 -11.338 2.107 1.00 94.88 99 VAL A CA 1
ATOM 802 C C . VAL A 1 99 ? -5.037 -11.461 0.738 1.00 94.88 99 VAL A C 1
ATOM 804 O O . VAL A 1 99 ? -5.968 -12.249 0.589 1.00 94.88 99 VAL A O 1
ATOM 807 N N . CYS A 1 100 ? -4.534 -10.732 -0.266 1.00 92.69 100 CYS A N 1
ATOM 808 C CA . CYS A 1 100 ? -5.040 -10.846 -1.624 1.00 92.69 100 CYS A CA 1
ATOM 809 C C . CYS A 1 100 ? -4.096 -10.370 -2.733 1.00 92.69 100 CYS A C 1
ATOM 811 O O . CYS A 1 100 ? -3.035 -9.809 -2.492 1.00 92.69 100 CYS A O 1
ATOM 813 N N . GLU A 1 101 ? -4.497 -10.675 -3.963 1.00 94.62 101 GLU A N 1
ATOM 814 C CA . GLU A 1 101 ? -3.898 -10.379 -5.252 1.00 94.62 101 GLU A CA 1
ATOM 815 C C . GLU A 1 101 ? -5.015 -10.124 -6.275 1.00 94.62 101 GLU A C 1
ATOM 817 O O . GLU A 1 101 ? -5.947 -10.925 -6.419 1.00 94.62 101 GLU A O 1
ATOM 822 N N . SER A 1 102 ? -4.885 -9.040 -7.029 1.00 92.69 102 SER A N 1
ATOM 823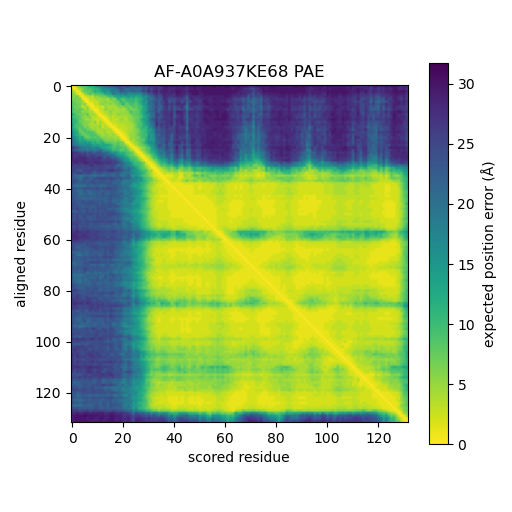 C CA . SER A 1 102 ? -5.754 -8.728 -8.161 1.00 92.69 102 SER A CA 1
ATOM 824 C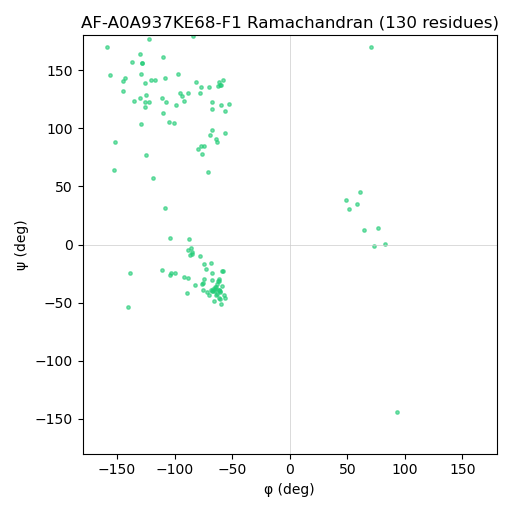 C . SER A 1 102 ? -4.917 -8.495 -9.415 1.00 92.69 102 SER A C 1
ATOM 826 O O . SER A 1 102 ? -3.860 -7.870 -9.341 1.00 92.69 102 SER A O 1
ATOM 828 N N . GLY A 1 103 ? -5.369 -9.011 -10.557 1.00 91.69 103 GLY A N 1
ATOM 829 C CA . GLY A 1 103 ? -4.705 -8.861 -11.851 1.00 91.69 103 GLY A CA 1
ATOM 830 C C . GLY A 1 103 ? -3.749 -10.005 -12.210 1.00 91.69 103 GLY A C 1
ATOM 831 O O . GLY A 1 103 ? -4.004 -11.184 -11.944 1.00 91.69 103 GLY A O 1
ATOM 832 N N . GLY A 1 104 ? -2.650 -9.658 -12.871 1.00 90.44 104 GLY A N 1
ATOM 833 C CA . GLY A 1 104 ? -1.692 -10.571 -13.483 1.00 90.44 104 GLY A CA 1
ATOM 834 C C . GLY A 1 104 ? -2.245 -11.271 -14.727 1.00 90.44 104 GLY A C 1
ATOM 835 O O . GLY A 1 104 ? -3.444 -11.269 -14.996 1.00 90.44 104 GLY A O 1
ATOM 836 N N . ILE A 1 105 ? -1.367 -11.959 -15.459 1.00 90.62 105 ILE A N 1
ATOM 837 C CA . ILE A 1 105 ? -1.716 -12.662 -16.710 1.00 90.62 105 ILE A CA 1
ATOM 838 C C . ILE A 1 105 ? -2.811 -13.734 -16.542 1.00 90.62 105 ILE A C 1
ATOM 840 O O . ILE A 1 105 ? -3.489 -14.106 -17.495 1.00 90.62 105 ILE A O 1
ATOM 844 N N . MET A 1 106 ? -2.988 -14.245 -15.318 1.00 91.50 106 MET A N 1
ATOM 845 C CA . MET A 1 106 ? -4.019 -15.233 -14.982 1.00 91.50 106 MET A CA 1
ATOM 846 C C . MET A 1 106 ? -5.358 -14.603 -14.570 1.00 91.50 106 MET A C 1
ATOM 848 O O . MET A 1 106 ? -6.303 -15.346 -14.318 1.00 91.50 106 MET A O 1
ATOM 852 N N . GLY A 1 107 ? -5.447 -13.272 -14.465 1.00 89.31 107 GLY A N 1
ATOM 853 C CA . GLY A 1 107 ? -6.658 -12.575 -14.029 1.00 89.31 107 GLY A CA 1
ATOM 854 C C . GLY A 1 107 ? -7.087 -12.965 -12.614 1.00 89.31 107 GLY A C 1
ATOM 855 O O . GLY A 1 107 ? -8.255 -13.273 -12.379 1.00 89.31 107 GLY A O 1
ATOM 856 N N . LYS A 1 108 ? -6.139 -13.016 -11.671 1.00 92.12 108 LYS A N 1
ATOM 857 C CA . LYS A 1 108 ? -6.438 -13.332 -10.271 1.00 92.12 108 LYS A CA 1
ATOM 858 C C . LYS A 1 108 ? -7.383 -12.280 -9.692 1.00 92.12 108 LYS A C 1
ATOM 860 O O . LYS A 1 108 ? -7.223 -11.092 -9.944 1.00 92.12 108 LYS A O 1
ATOM 865 N N . ASN A 1 109 ? -8.346 -12.733 -8.895 1.00 91.62 109 ASN A N 1
ATOM 866 C CA . ASN A 1 109 ? -9.200 -11.880 -8.077 1.00 91.62 109 ASN A CA 1
ATOM 867 C C . ASN A 1 109 ? -9.650 -12.668 -6.839 1.00 91.62 109 ASN A C 1
ATOM 869 O O . ASN A 1 109 ? -10.665 -13.361 -6.858 1.00 91.62 109 ASN A O 1
ATOM 873 N N . ASN A 1 110 ? -8.848 -12.621 -5.779 1.00 92.12 110 ASN A N 1
ATOM 874 C CA . ASN A 1 110 ? -9.141 -13.263 -4.487 1.00 92.12 110 ASN A CA 1
ATOM 875 C C . ASN A 1 110 ? -9.586 -12.249 -3.407 1.00 92.12 110 ASN A C 1
ATOM 877 O O . ASN A 1 110 ? -9.805 -12.645 -2.267 1.00 92.12 110 ASN A O 1
ATOM 881 N N . CYS A 1 111 ? -9.756 -10.976 -3.781 1.00 85.31 111 CYS A N 1
ATOM 882 C CA . CYS A 1 111 ? -10.361 -9.908 -2.980 1.00 85.31 111 CYS A CA 1
ATOM 883 C C . CYS A 1 111 ? -11.616 -9.367 -3.702 1.00 85.31 111 CYS A C 1
ATOM 885 O O . CYS A 1 111 ? -11.681 -8.174 -4.018 1.00 85.31 111 CYS A O 1
ATOM 887 N N . PRO A 1 112 ? -12.611 -10.224 -4.019 1.00 79.25 112 PRO A N 1
ATOM 888 C CA . PRO A 1 112 ? -13.829 -9.743 -4.655 1.00 79.25 112 PRO A CA 1
ATOM 889 C C . PRO A 1 112 ? -14.491 -8.715 -3.729 1.00 79.25 112 PRO A C 1
ATOM 891 O O . PRO A 1 112 ? -14.532 -8.917 -2.518 1.00 79.25 112 PRO A O 1
ATOM 894 N N . HIS A 1 113 ? -14.980 -7.613 -4.297 1.00 85.12 113 HIS A N 1
ATOM 895 C CA . HIS A 1 113 ? -15.622 -6.497 -3.584 1.00 85.12 113 HIS A CA 1
ATOM 896 C C . HIS A 1 113 ? -14.708 -5.573 -2.772 1.00 85.12 113 HIS A C 1
ATOM 898 O O . HIS A 1 113 ? -15.205 -4.580 -2.245 1.00 85.12 113 HIS A O 1
ATOM 904 N N . PHE A 1 114 ? -13.387 -5.805 -2.707 1.00 87.50 114 PHE A N 1
ATOM 905 C CA . PHE A 1 114 ? -12.507 -4.898 -1.957 1.00 87.50 114 PHE A CA 1
ATOM 906 C C . PHE A 1 114 ? -12.637 -3.452 -2.450 1.00 87.50 114 PHE A C 1
ATOM 908 O O . PHE A 1 114 ? -12.807 -2.549 -1.646 1.00 87.50 114 PHE A O 1
ATOM 915 N N . GLU A 1 115 ? -12.631 -3.220 -3.762 1.00 81.12 115 GLU A N 1
ATOM 916 C CA . GLU A 1 115 ? -12.760 -1.865 -4.319 1.00 81.12 115 GLU A CA 1
ATOM 917 C C . GLU A 1 115 ? -14.137 -1.221 -4.082 1.00 81.12 115 GLU A C 1
ATOM 919 O O . GLU A 1 115 ? -14.240 0.003 -4.069 1.00 81.12 115 GLU A O 1
ATOM 924 N N . GLU A 1 116 ? -15.187 -2.022 -3.889 1.00 88.19 116 GLU A N 1
ATOM 925 C CA . GLU A 1 116 ? -16.561 -1.546 -3.667 1.00 88.19 116 GLU A CA 1
ATOM 926 C C . GLU A 1 116 ? -16.801 -1.161 -2.200 1.00 88.19 116 GLU A C 1
ATOM 928 O O . GLU A 1 116 ? -17.556 -0.236 -1.898 1.00 8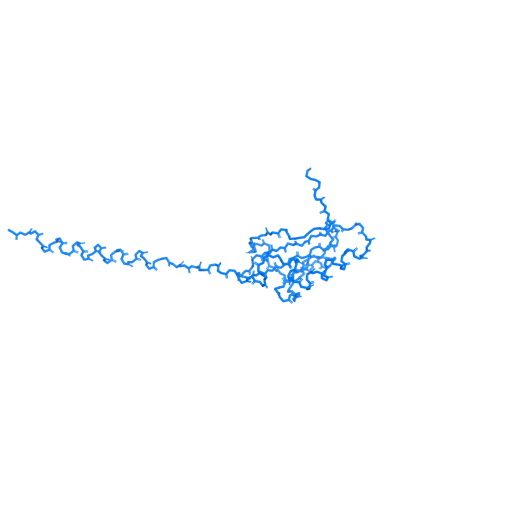8.19 116 GLU A O 1
ATOM 933 N N . GLU A 1 117 ? -16.165 -1.889 -1.287 1.00 90.50 117 GLU A N 1
ATOM 934 C CA . GLU A 1 117 ? -16.396 -1.808 0.155 1.00 90.50 117 GLU A CA 1
ATOM 935 C C . GLU A 1 117 ? -15.288 -1.057 0.906 1.00 90.50 117 GLU A C 1
ATOM 937 O O . GLU A 1 117 ? -15.528 -0.526 1.995 1.00 90.50 117 GLU A O 1
ATOM 942 N N . ALA A 1 118 ? -14.065 -1.029 0.371 1.00 91.25 118 ALA A N 1
ATOM 943 C CA . ALA A 1 118 ? -12.957 -0.321 0.987 1.00 91.25 118 ALA A CA 1
ATOM 944 C C . ALA A 1 118 ? -13.168 1.192 0.897 1.00 91.25 118 ALA A C 1
ATOM 946 O O . ALA A 1 118 ? -13.514 1.756 -0.140 1.00 91.25 118 ALA A O 1
ATOM 947 N N . ILE A 1 119 ? -12.906 1.868 2.008 1.00 92.06 119 ILE A N 1
ATOM 948 C CA . ILE A 1 119 ? -13.043 3.317 2.139 1.00 92.06 119 ILE A CA 1
ATOM 949 C C . ILE A 1 119 ? -11.710 3.940 2.551 1.00 92.06 119 ILE A C 1
ATOM 951 O O . ILE A 1 119 ? -10.721 3.247 2.793 1.00 92.06 119 ILE A O 1
ATOM 955 N N . SER A 1 120 ? -11.681 5.270 2.644 1.00 90.50 120 SER A N 1
ATOM 956 C CA . SER A 1 120 ? -10.516 6.018 3.137 1.00 90.50 120 SER A CA 1
ATOM 957 C C . SER A 1 120 ? -9.228 5.770 2.336 1.00 90.50 120 SER A C 1
ATOM 959 O O . SER A 1 120 ? -8.142 5.781 2.911 1.00 90.50 120 SER A O 1
ATOM 961 N N . LYS A 1 121 ? -9.340 5.564 1.012 1.00 93.88 121 LYS A N 1
ATOM 962 C CA . LYS A 1 121 ? -8.193 5.391 0.106 1.00 93.88 121 LYS A CA 1
ATOM 963 C C . LYS A 1 121 ? -7.206 6.550 0.260 1.00 93.88 121 LYS A C 1
ATOM 965 O O . LYS A 1 121 ? -7.554 7.701 -0.008 1.00 93.88 121 LYS A O 1
ATOM 970 N N . ARG A 1 122 ? -5.964 6.241 0.627 1.00 94.62 122 ARG A N 1
ATOM 971 C CA . ARG A 1 122 ? -4.885 7.222 0.798 1.00 94.62 122 ARG A CA 1
ATOM 972 C C . ARG A 1 122 ? -3.601 6.715 0.158 1.00 94.62 122 ARG A C 1
ATOM 974 O O . ARG A 1 122 ? -3.125 5.649 0.520 1.00 94.62 122 ARG A O 1
ATOM 981 N N . LEU A 1 123 ? -3.022 7.481 -0.765 1.00 96.00 123 LEU A N 1
ATOM 982 C CA . LEU A 1 123 ? -1.672 7.207 -1.263 1.00 96.00 123 LEU A CA 1
ATOM 983 C C . LEU A 1 123 ? -0.673 7.452 -0.126 1.00 96.00 123 LEU A C 1
ATOM 985 O O . LEU A 1 123 ? -0.654 8.547 0.440 1.00 96.00 123 LEU A O 1
ATOM 989 N N . ILE A 1 124 ? 0.125 6.443 0.220 1.00 96.69 124 ILE A N 1
ATOM 990 C CA . ILE A 1 124 ? 1.129 6.543 1.291 1.00 96.69 124 ILE A CA 1
ATOM 991 C C . ILE A 1 124 ? 2.563 6.518 0.760 1.00 96.69 124 ILE A C 1
ATOM 993 O O . ILE A 1 124 ? 3.461 7.023 1.428 1.00 96.69 124 ILE A O 1
ATOM 997 N N . TRP A 1 125 ? 2.781 5.983 -0.442 1.00 96.38 125 TRP A N 1
ATOM 998 C CA . TRP A 1 125 ? 4.073 6.003 -1.122 1.00 96.38 125 TRP A CA 1
ATOM 999 C C . TRP A 1 125 ? 3.887 5.864 -2.635 1.00 96.38 125 TRP A C 1
ATOM 1001 O O . TRP A 1 125 ? 2.989 5.147 -3.072 1.00 96.38 125 TRP A O 1
ATOM 1011 N N . SER A 1 126 ? 4.750 6.520 -3.409 1.00 95.69 126 SER A N 1
ATOM 1012 C CA . SER A 1 126 ? 4.860 6.358 -4.860 1.00 95.69 126 SER A CA 1
ATOM 1013 C C . SER A 1 126 ? 6.330 6.442 -5.276 1.00 95.69 126 SER A C 1
ATOM 1015 O O . SER A 1 126 ? 7.087 7.226 -4.695 1.00 95.69 126 SER A O 1
ATOM 1017 N N . SER A 1 127 ? 6.743 5.647 -6.268 1.00 93.25 127 SER A N 1
ATOM 1018 C CA . SER A 1 127 ? 8.114 5.670 -6.809 1.00 93.25 127 SER A CA 1
ATOM 1019 C C . SER A 1 127 ? 8.373 6.841 -7.757 1.00 93.25 127 SER A C 1
ATOM 1021 O O . SER A 1 127 ? 9.514 7.085 -8.151 1.00 93.25 127 SER A O 1
ATOM 1023 N N . TYR A 1 128 ? 7.325 7.566 -8.136 1.00 88.81 128 TYR A N 1
ATOM 1024 C CA . TYR A 1 128 ? 7.378 8.674 -9.072 1.00 88.81 128 TYR A CA 1
ATOM 1025 C C . TYR A 1 128 ? 6.699 9.902 -8.470 1.00 88.81 128 TYR A C 1
ATOM 1027 O O . TYR A 1 128 ? 5.869 9.818 -7.568 1.00 88.81 128 TYR A O 1
ATOM 1035 N N . GLN A 1 129 ? 7.080 11.080 -8.958 1.00 76.31 129 GLN A N 1
ATOM 1036 C CA . GLN A 1 129 ? 6.320 12.288 -8.673 1.00 76.31 129 GLN A CA 1
ATOM 1037 C C . GLN A 1 129 ? 5.298 12.469 -9.786 1.00 76.31 129 GLN A C 1
ATOM 1039 O O . GLN A 1 129 ? 5.675 12.540 -10.957 1.00 76.31 129 GLN A O 1
ATOM 1044 N N . ASP A 1 130 ? 4.019 12.553 -9.427 1.00 61.78 130 ASP A N 1
ATOM 1045 C CA . ASP A 1 130 ? 2.996 13.021 -10.354 1.00 61.78 130 ASP A CA 1
ATOM 1046 C C . ASP A 1 130 ? 3.403 14.410 -10.857 1.00 61.78 130 ASP A C 1
ATOM 1048 O O . ASP A 1 130 ? 3.472 15.375 -10.087 1.00 61.78 130 ASP A O 1
ATOM 1052 N N . VAL A 1 131 ? 3.681 14.522 -12.157 1.00 48.16 131 VAL A N 1
ATOM 1053 C CA . VAL A 1 131 ? 3.740 15.822 -12.823 1.00 48.16 131 VAL A CA 1
ATOM 1054 C C . VAL A 1 131 ? 2.301 16.336 -12.848 1.00 48.16 131 VAL A C 1
ATOM 1056 O O . VAL A 1 131 ? 1.514 15.934 -13.702 1.00 48.16 131 VAL A O 1
ATOM 1059 N N . LYS A 1 132 ? 1.942 17.137 -11.840 1.00 39.53 132 LYS A N 1
ATOM 1060 C CA . LYS A 1 132 ? 0.676 17.880 -11.802 1.00 39.53 132 LYS A CA 1
ATOM 1061 C C . LYS A 1 132 ? 0.565 18.862 -12.960 1.00 39.53 132 LYS A C 1
ATOM 1063 O O . LYS A 1 132 ? 1.592 19.500 -13.286 1.00 39.53 132 LYS A O 1
#

Organism: NCBI:txid2494733

Nearest PDB structures (foldseek):
  4f8c-assembly2_C  TM=6.292E-01  e=2.974E+00  Yersinia pseudotuberculosis YPIII
  3cfi-assembly3_G  TM=5.523E-01  e=3.545E+00  Vibrio vulnificus
  6zqe-assembly1_UR  TM=4.322E-01  e=6.749E+00  Saccharomyces cerevisiae S288C
  7tpm-assembly1_A  TM=3.863E-01  e=9.590E+00  Borreliella burgdorferi

Sequence (132 aa):
MKSNRSYLIFLQVGLLYIAVIITACKTTNAQTNMCYKQDPVKELQWLQDIIQRQESLNIDRKADIYEYTYQGETYFMADMCVDCPDFITVGYNCKGEQVCESGGIMGKNNCPHFEEEAISKRLIWSSYQDVK

pLDDT: mean 83.13, std 15.91, range [39.53, 97.94]

InterPro domains:
  IPR054243 Domain of unknown function DUF6970 [PF22311] (60-126)

Secondary structure (DSSP, 8-state):
---HHHHHHHHHHHHHHHHHHHTS--------B-SSSS-HHHH-HHHHHHHHHHHHT-S----EEEEEEETTEEEEEEESSTT-TT-EEEEEETTS-EEEEEETTTTEESSTTHHHH-EEEEEEEESS----

Mean predicted aligned error: 11.35 Å